Protein AF-A0A518CUY0-F1 (afdb_monomer)

Sequence (73 aa):
MPMTRDQLIALAGWYKDSGNLSADPRKKIEVVDVLENVATAKLVADWGVDFMQLTKTNGEWQIVHIVWNSHPE

Radius of gyration: 13.17 Å; Cα contacts (8 Å, |Δi|>4): 120; chains: 1; bounding box: 33×21×33 Å

Nearest PDB structures (foldseek):
  6y2r-assembly1_B  TM=5.188E-01  e=1.056E+00  Escherichia coli K-12
  2it9-assembly1_A  TM=3.471E-01  e=2.636E-01  Prochlorococcus marinus str. NATL2A
  2ffs-assembly1_A  TM=4.837E-01  e=7.157E-01  Pseudomonas aeruginosa PAO1
  2ffs-assembly1_B  TM=5.052E-01  e=3.203E+00  Pseudomonas aeruginosa PAO1
  3em0-assembly1_A  TM=5.912E-01  e=8.698E+00  Danio rerio

Foldseek 3Di:
DWADPVNVVVVVVCCVVVVVADPDWQFDKDWPDDDPFKTWIWTQTQQFIKIFIWGQDPNDIDTPTIDTDGDDD

Structure (mmCIF, N/CA/C/O backbone):
data_AF-A0A518CUY0-F1
#
_entry.id   AF-A0A518CUY0-F1
#
loop_
_atom_site.group_PDB
_atom_site.id
_atom_site.type_symbol
_atom_site.label_atom_id
_atom_site.label_alt_id
_atom_site.label_comp_id
_atom_site.label_asym_id
_atom_site.label_entity_id
_atom_site.label_seq_id
_atom_site.pdbx_PDB_ins_code
_atom_site.Cartn_x
_atom_site.Cartn_y
_atom_site.Cartn_z
_atom_site.occupancy
_atom_site.B_iso_or_equiv
_atom_site.auth_seq_id
_atom_site.auth_comp_id
_atom_site.auth_asym_id
_atom_site.auth_atom_id
_atom_site.pdbx_PDB_model_num
ATOM 1 N N . MET A 1 1 ? 15.003 0.505 5.955 1.00 47.31 1 MET A N 1
ATOM 2 C CA . MET A 1 1 ? 14.322 1.650 6.601 1.00 47.31 1 MET A CA 1
ATOM 3 C C . MET A 1 1 ? 12.859 1.587 6.185 1.00 47.31 1 MET A C 1
ATOM 5 O O . MET A 1 1 ? 12.643 1.361 4.999 1.00 47.31 1 MET A O 1
ATOM 9 N N . PRO A 1 2 ? 11.883 1.692 7.102 1.00 61.09 2 PRO A N 1
ATOM 10 C CA . PRO A 1 2 ? 10.468 1.729 6.727 1.00 61.09 2 PRO A CA 1
ATOM 11 C C . PRO A 1 2 ? 10.194 2.953 5.844 1.00 61.09 2 PRO A C 1
ATOM 13 O O . PRO A 1 2 ? 10.772 4.017 6.074 1.00 61.09 2 PRO A O 1
ATOM 16 N N . MET A 1 3 ? 9.355 2.789 4.823 1.00 78.12 3 MET A N 1
ATOM 17 C CA . MET A 1 3 ? 9.020 3.852 3.875 1.00 78.12 3 MET A CA 1
ATOM 18 C C . MET A 1 3 ? 7.728 4.555 4.310 1.00 78.12 3 MET A C 1
ATOM 20 O O . MET A 1 3 ? 6.779 3.905 4.750 1.00 78.12 3 MET A O 1
ATOM 24 N N . THR A 1 4 ? 7.669 5.883 4.196 1.00 86.12 4 THR A N 1
ATOM 25 C CA . THR A 1 4 ? 6.436 6.648 4.439 1.00 86.12 4 THR A CA 1
ATOM 26 C C . THR A 1 4 ? 5.548 6.685 3.192 1.00 86.12 4 THR A C 1
ATOM 28 O O . THR A 1 4 ? 6.019 6.519 2.066 1.00 86.12 4 THR A O 1
ATOM 31 N N . ARG A 1 5 ? 4.247 6.958 3.369 1.00 85.50 5 ARG A N 1
ATOM 32 C CA . ARG A 1 5 ? 3.308 7.162 2.250 1.00 85.50 5 ARG A CA 1
ATOM 33 C C . ARG A 1 5 ? 3.810 8.212 1.257 1.00 85.50 5 ARG A C 1
ATOM 35 O O . ARG A 1 5 ? 3.726 8.005 0.052 1.00 85.50 5 ARG A O 1
ATOM 42 N N . ASP A 1 6 ? 4.332 9.325 1.755 1.00 88.06 6 ASP A N 1
ATOM 43 C CA . ASP A 1 6 ? 4.772 10.421 0.892 1.00 88.06 6 ASP A CA 1
ATOM 44 C C . ASP A 1 6 ? 6.053 10.058 0.129 1.00 88.06 6 ASP A C 1
ATOM 46 O O . ASP A 1 6 ? 6.200 10.424 -1.035 1.00 88.06 6 ASP A O 1
ATOM 50 N N . GLN A 1 7 ? 6.935 9.255 0.735 1.00 86.25 7 GLN A N 1
ATOM 51 C CA . GLN A 1 7 ? 8.089 8.678 0.043 1.00 86.25 7 GLN A CA 1
ATOM 52 C C . GLN A 1 7 ? 7.663 7.715 -1.072 1.00 86.25 7 GLN A C 1
ATOM 54 O O . GLN A 1 7 ? 8.228 7.784 -2.161 1.00 86.25 7 GLN A O 1
ATOM 59 N N . LEU A 1 8 ? 6.639 6.879 -0.848 1.00 85.69 8 LEU A N 1
ATOM 60 C CA . LEU A 1 8 ? 6.081 6.019 -1.900 1.00 85.69 8 LEU A CA 1
ATOM 61 C C . LEU A 1 8 ? 5.542 6.850 -3.074 1.00 85.69 8 LEU A C 1
ATOM 63 O O . LEU A 1 8 ? 5.814 6.539 -4.232 1.00 85.69 8 LEU A O 1
ATOM 67 N N . ILE A 1 9 ? 4.792 7.918 -2.784 1.00 87.44 9 ILE A N 1
ATOM 68 C CA . ILE A 1 9 ? 4.238 8.808 -3.816 1.00 87.44 9 ILE A CA 1
ATOM 69 C C . ILE A 1 9 ? 5.364 9.485 -4.607 1.00 87.44 9 ILE A C 1
ATOM 71 O O . ILE A 1 9 ? 5.299 9.536 -5.835 1.00 87.44 9 ILE A O 1
ATOM 75 N N . ALA A 1 10 ? 6.408 9.966 -3.927 1.00 88.19 10 ALA A N 1
ATOM 76 C CA . ALA A 1 10 ? 7.567 10.570 -4.576 1.00 88.19 10 ALA A CA 1
ATOM 77 C C . ALA A 1 10 ? 8.319 9.567 -5.468 1.00 88.19 10 ALA A C 1
ATOM 79 O O . ALA A 1 10 ? 8.673 9.907 -6.597 1.00 88.19 10 ALA A O 1
ATOM 80 N N . LEU A 1 11 ? 8.509 8.327 -5.002 1.00 85.62 11 LEU A N 1
ATOM 81 C CA . LEU A 1 11 ? 9.134 7.255 -5.781 1.00 85.62 11 LEU A CA 1
ATOM 82 C C . LEU A 1 11 ? 8.327 6.947 -7.047 1.00 85.62 11 LEU A C 1
ATOM 84 O O . LEU A 1 11 ? 8.883 6.919 -8.144 1.00 85.62 11 LEU A O 1
ATOM 88 N N . ALA A 1 12 ? 7.010 6.780 -6.911 1.00 85.06 12 ALA A N 1
ATOM 89 C CA . ALA A 1 12 ? 6.123 6.534 -8.043 1.00 85.06 12 ALA A CA 1
ATOM 90 C C . ALA A 1 12 ? 6.145 7.694 -9.057 1.00 85.06 12 ALA A C 1
ATOM 92 O O . ALA A 1 12 ? 6.171 7.457 -10.266 1.00 85.06 12 ALA A O 1
ATOM 93 N N . GLY A 1 13 ? 6.179 8.942 -8.574 1.00 85.88 13 GLY A N 1
ATOM 94 C CA . GLY A 1 13 ? 6.332 10.134 -9.410 1.00 85.88 13 GLY A CA 1
ATOM 95 C C . GLY A 1 13 ? 7.652 10.137 -10.180 1.00 85.88 13 GLY A C 1
ATOM 96 O O . GLY A 1 13 ? 7.654 10.297 -11.397 1.00 85.88 13 GLY A O 1
ATOM 97 N N . TRP A 1 14 ? 8.764 9.850 -9.499 1.00 85.25 14 TRP A N 1
ATOM 98 C CA . TRP A 1 14 ? 10.073 9.757 -10.140 1.00 85.25 14 TRP A CA 1
ATOM 99 C C . TRP A 1 14 ? 10.119 8.675 -11.226 1.00 85.25 14 TRP A C 1
ATOM 101 O O . TRP A 1 14 ? 10.639 8.936 -12.306 1.00 85.25 14 TRP A O 1
ATOM 111 N N . TYR A 1 15 ? 9.547 7.486 -11.003 1.00 82.69 15 TYR A N 1
ATOM 112 C CA . TYR A 1 15 ? 9.491 6.438 -12.035 1.00 82.69 15 TYR A CA 1
ATOM 113 C C . TYR A 1 15 ? 8.687 6.875 -13.262 1.00 82.69 15 TYR A C 1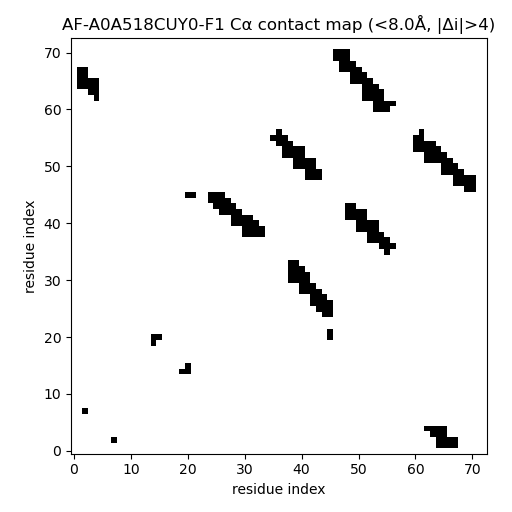
ATOM 115 O O . TYR A 1 15 ? 9.109 6.637 -14.393 1.00 82.69 15 TYR A O 1
ATOM 123 N N . LYS A 1 16 ? 7.556 7.556 -13.042 1.00 81.00 16 LYS A N 1
ATOM 124 C CA . LYS A 1 16 ? 6.722 8.100 -14.116 1.00 81.00 16 LYS A CA 1
ATOM 125 C C . LYS A 1 16 ? 7.465 9.151 -14.947 1.00 81.00 16 LYS A C 1
ATOM 127 O O . LYS A 1 16 ? 7.380 9.109 -16.170 1.00 81.00 16 LYS A O 1
ATOM 132 N N . ASP A 1 17 ? 8.188 10.058 -14.294 1.00 85.31 17 ASP A N 1
ATOM 133 C CA . ASP A 1 17 ? 8.846 11.190 -14.958 1.00 85.31 17 ASP A CA 1
ATOM 134 C C . ASP A 1 17 ? 10.210 10.817 -15.563 1.00 85.31 17 ASP A C 1
ATOM 136 O O . ASP A 1 17 ? 10.611 11.372 -16.584 1.00 85.31 17 ASP A O 1
ATOM 140 N N . SER A 1 18 ? 10.922 9.857 -14.966 1.00 78.25 18 SER A N 1
ATOM 141 C CA . SER A 1 18 ? 12.237 9.397 -15.440 1.00 78.25 18 SER A CA 1
ATOM 142 C C . SER A 1 18 ? 12.172 8.513 -16.686 1.00 78.25 18 SER A C 1
ATOM 144 O O . SER A 1 18 ? 13.209 8.241 -17.285 1.00 78.25 18 SER A O 1
ATOM 146 N N . GLY A 1 19 ? 10.984 8.041 -17.075 1.00 69.25 19 GLY A N 1
ATOM 147 C CA . GLY A 1 19 ? 10.839 7.087 -18.175 1.00 69.25 19 GLY A CA 1
ATOM 148 C C . GLY A 1 19 ? 11.411 5.699 -17.863 1.00 69.25 19 GLY A C 1
ATOM 149 O O . GLY A 1 19 ? 11.530 4.882 -18.768 1.00 69.25 19 GLY A O 1
ATOM 150 N N . ASN A 1 20 ? 11.725 5.409 -16.592 1.00 69.06 20 ASN A N 1
ATOM 151 C CA . ASN A 1 20 ? 12.188 4.096 -16.119 1.00 69.06 20 ASN A CA 1
ATOM 152 C C . ASN A 1 20 ? 11.048 3.079 -15.942 1.00 69.06 20 ASN A C 1
ATOM 154 O O . ASN A 1 20 ? 11.227 2.035 -15.315 1.00 69.06 20 ASN A O 1
ATOM 158 N N . LEU A 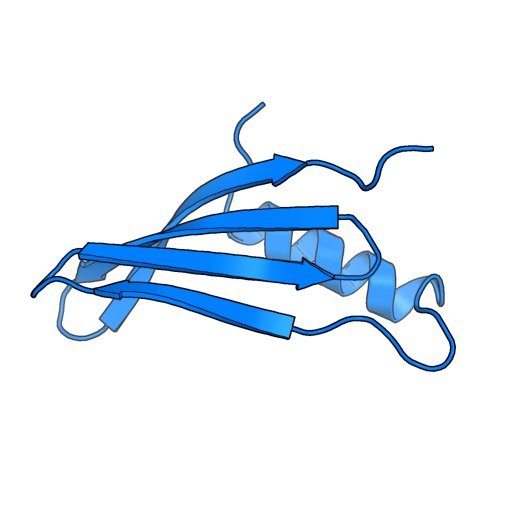1 21 ? 9.862 3.389 -16.460 1.00 74.94 21 LEU A N 1
ATOM 159 C CA . LEU A 1 21 ? 8.783 2.425 -16.592 1.00 74.94 21 LEU A CA 1
ATOM 160 C C . LEU A 1 21 ? 9.042 1.574 -17.832 1.00 74.94 21 LEU A C 1
ATOM 162 O O . LEU A 1 21 ? 9.375 2.088 -18.901 1.00 74.94 21 LEU A O 1
ATOM 166 N N . SER A 1 22 ? 8.870 0.265 -17.692 1.00 71.44 22 SER A N 1
ATOM 167 C CA . SER A 1 22 ? 8.868 -0.625 -18.849 1.00 71.44 22 SER A CA 1
ATOM 168 C C . SER A 1 22 ? 7.715 -0.273 -19.802 1.00 71.44 22 SER A C 1
ATOM 170 O O . SER A 1 22 ? 6.767 0.421 -19.430 1.00 71.44 22 SER A O 1
ATOM 172 N N . ALA A 1 23 ? 7.783 -0.746 -21.051 1.00 75.56 23 ALA A N 1
ATOM 173 C CA . ALA A 1 23 ? 6.722 -0.504 -22.037 1.00 75.56 23 ALA A CA 1
ATOM 174 C C . ALA A 1 23 ? 5.342 -1.018 -21.570 1.00 75.56 23 ALA A C 1
ATOM 176 O O . ALA A 1 23 ? 4.317 -0.478 -21.987 1.00 75.56 23 ALA A O 1
ATOM 177 N N . ASP A 1 24 ? 5.328 -2.022 -20.687 1.00 78.88 24 ASP A N 1
ATOM 178 C CA . ASP A 1 24 ? 4.149 -2.491 -19.959 1.00 78.88 24 ASP A CA 1
ATOM 179 C C . ASP A 1 24 ? 4.448 -2.522 -18.448 1.00 78.88 24 ASP A C 1
ATOM 181 O O . ASP A 1 24 ? 4.898 -3.545 -17.920 1.00 78.88 24 ASP A O 1
ATOM 185 N N . PRO A 1 25 ? 4.264 -1.391 -17.745 1.00 78.38 25 PRO A N 1
ATOM 186 C CA . PRO A 1 25 ? 4.683 -1.267 -16.362 1.00 78.38 25 PRO A CA 1
ATOM 187 C C . PRO A 1 25 ? 3.863 -2.166 -15.448 1.00 78.38 25 PRO A C 1
ATOM 189 O O . PRO A 1 25 ? 2.624 -2.151 -15.460 1.00 78.38 25 PRO A O 1
ATOM 192 N N . ARG A 1 26 ? 4.554 -2.896 -14.569 1.00 82.56 26 ARG A N 1
ATOM 193 C CA . ARG A 1 26 ? 3.898 -3.689 -13.531 1.00 82.56 26 ARG A CA 1
ATOM 194 C C . ARG A 1 26 ? 3.117 -2.750 -12.615 1.00 82.56 26 ARG A C 1
ATOM 196 O O . ARG A 1 26 ? 3.648 -1.778 -12.086 1.00 82.56 26 ARG A O 1
ATOM 203 N N . LYS A 1 27 ? 1.829 -3.040 -12.446 1.00 86.12 27 LYS A N 1
ATOM 204 C CA . LYS A 1 27 ? 0.911 -2.290 -11.574 1.00 86.12 27 LYS A CA 1
ATOM 205 C C . LYS A 1 27 ? -0.141 -3.209 -10.964 1.00 86.12 27 LYS A C 1
ATOM 207 O O . LYS A 1 27 ? -1.345 -3.009 -11.121 1.00 86.12 27 LYS A O 1
ATOM 212 N N . LYS A 1 28 ? 0.308 -4.279 -10.312 1.00 93.69 28 LYS A N 1
ATOM 213 C CA . LYS A 1 28 ? -0.603 -5.257 -9.712 1.00 93.69 28 LYS A CA 1
ATOM 214 C C . LYS A 1 28 ? -0.817 -4.935 -8.242 1.00 93.69 28 LYS A C 1
ATOM 216 O O . LYS A 1 28 ? 0.137 -4.925 -7.472 1.00 93.69 28 LYS A O 1
ATOM 221 N N . ILE A 1 29 ? -2.070 -4.724 -7.860 1.00 94.75 29 ILE A N 1
ATOM 222 C CA . ILE A 1 29 ? -2.476 -4.563 -6.464 1.00 94.75 29 ILE A CA 1
ATOM 223 C C . ILE A 1 29 ? -3.195 -5.834 -6.023 1.00 94.75 29 ILE A C 1
ATOM 225 O O . ILE A 1 29 ? -4.034 -6.369 -6.746 1.00 94.75 29 ILE A O 1
ATOM 229 N N . GLU A 1 30 ? -2.862 -6.308 -4.831 1.00 96.94 30 GLU A N 1
ATOM 230 C CA . GLU A 1 30 ? -3.511 -7.431 -4.170 1.00 96.94 30 GLU A CA 1
ATOM 231 C C . GLU A 1 30 ? -3.879 -7.015 -2.749 1.00 96.94 30 GLU A C 1
ATOM 233 O O . GLU A 1 30 ? -3.027 -6.560 -1.986 1.00 96.94 30 GLU A O 1
ATOM 238 N N . VAL A 1 31 ? -5.151 -7.158 -2.392 1.00 96.56 31 VAL A N 1
ATOM 239 C CA . VAL A 1 31 ? -5.595 -7.008 -1.006 1.00 96.56 31 VAL A CA 1
ATOM 240 C C . VAL A 1 31 ? -5.404 -8.362 -0.335 1.00 96.56 31 VAL A C 1
ATOM 242 O O . VAL A 1 31 ? -5.999 -9.345 -0.768 1.00 96.56 31 VAL A O 1
ATOM 245 N N . VAL A 1 32 ? -4.528 -8.415 0.666 1.00 97.00 32 VAL A N 1
ATOM 246 C CA . VAL A 1 32 ? -4.111 -9.661 1.324 1.00 97.00 32 VAL A CA 1
ATOM 247 C C . VAL A 1 32 ? -5.103 -10.049 2.414 1.00 97.00 32 VAL A C 1
ATOM 249 O O . VAL A 1 32 ? -5.500 -11.206 2.492 1.00 97.00 32 VAL A O 1
ATOM 252 N N . ASP A 1 33 ? -5.502 -9.085 3.244 1.00 97.19 33 ASP A N 1
ATOM 253 C CA . ASP A 1 33 ? -6.489 -9.292 4.303 1.00 97.19 33 ASP A CA 1
ATOM 254 C C . ASP A 1 33 ? -7.196 -7.976 4.649 1.00 97.19 33 ASP A C 1
ATOM 256 O O . ASP A 1 33 ? -6.615 -6.891 4.508 1.00 97.19 33 ASP A O 1
ATOM 260 N N . VAL A 1 34 ? -8.448 -8.077 5.095 1.00 97.44 34 VAL A N 1
ATOM 261 C CA . VAL A 1 34 ? -9.288 -6.947 5.503 1.00 97.44 34 VAL A CA 1
ATOM 262 C C . VAL A 1 34 ? -10.094 -7.328 6.740 1.00 97.44 34 VAL A C 1
ATOM 264 O O . VAL A 1 34 ? -10.964 -8.194 6.700 1.00 97.44 34 VAL A O 1
ATOM 267 N N . LEU A 1 35 ? -9.850 -6.598 7.822 1.00 96.38 35 LEU A N 1
ATOM 268 C CA . LEU A 1 35 ? -10.682 -6.554 9.019 1.00 96.38 35 LEU A CA 1
ATOM 269 C C . LEU A 1 35 ? -11.496 -5.251 9.031 1.00 96.38 35 LEU A C 1
ATOM 271 O O . LEU A 1 35 ? -11.396 -4.425 8.126 1.00 96.38 35 LEU A O 1
ATOM 275 N N . GLU A 1 36 ? -12.291 -5.036 10.081 1.00 95.56 36 GLU A N 1
ATOM 276 C CA . GLU A 1 36 ? -13.172 -3.863 10.191 1.00 95.56 36 GLU A CA 1
ATOM 277 C C . GLU A 1 36 ? -12.421 -2.527 10.035 1.00 95.56 36 GLU A C 1
ATOM 279 O O . GLU A 1 36 ? -12.847 -1.664 9.266 1.00 95.56 36 GLU A O 1
ATOM 284 N N . ASN A 1 37 ? -11.281 -2.383 10.722 1.00 96.94 37 ASN A N 1
ATOM 285 C CA . ASN A 1 37 ? -10.508 -1.135 10.773 1.00 96.94 37 ASN A CA 1
ATOM 286 C C . ASN A 1 37 ? -9.024 -1.300 10.410 1.00 96.94 37 ASN A C 1
ATOM 288 O O . ASN A 1 37 ? -8.263 -0.342 10.532 1.00 96.94 37 ASN A O 1
ATOM 292 N N . VAL A 1 38 ? -8.598 -2.488 9.969 1.00 97.81 38 VAL A N 1
ATOM 293 C CA . VAL A 1 38 ? -7.212 -2.778 9.564 1.00 97.81 38 VAL A CA 1
ATOM 294 C C . VAL A 1 38 ? -7.222 -3.580 8.268 1.00 97.81 38 VAL A C 1
ATOM 296 O O . VAL A 1 38 ? -8.055 -4.464 8.106 1.00 97.81 38 VAL A O 1
ATOM 299 N N . ALA A 1 39 ? -6.300 -3.295 7.355 1.00 98.06 39 ALA A N 1
ATOM 300 C CA . ALA A 1 39 ? -6.116 -4.072 6.135 1.00 98.06 39 ALA A CA 1
ATOM 301 C C . ALA A 1 39 ? -4.633 -4.196 5.780 1.00 98.06 39 ALA A C 1
ATOM 303 O O . ALA A 1 39 ? -3.810 -3.368 6.178 1.00 98.06 39 ALA A O 1
ATOM 304 N N . THR A 1 40 ? -4.300 -5.217 4.997 1.00 97.81 40 THR A N 1
ATOM 305 C CA . THR A 1 40 ? -2.977 -5.372 4.388 1.00 97.81 40 THR A CA 1
ATOM 306 C C . THR A 1 40 ? -3.127 -5.459 2.877 1.00 97.81 40 THR A C 1
ATOM 308 O O . THR A 1 40 ? -3.957 -6.212 2.369 1.00 97.81 40 THR A O 1
ATOM 311 N N . ALA A 1 41 ? -2.309 -4.707 2.147 1.00 97.31 41 ALA A N 1
ATOM 312 C CA . ALA A 1 41 ? -2.262 -4.728 0.692 1.00 97.31 41 ALA A CA 1
ATOM 31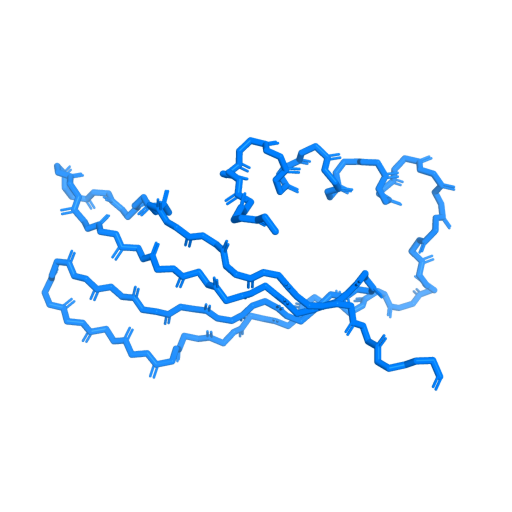3 C C . ALA A 1 41 ? -0.823 -4.891 0.195 1.00 97.31 41 ALA A C 1
ATOM 315 O O . ALA A 1 41 ? 0.132 -4.488 0.855 1.00 97.31 41 ALA A O 1
ATOM 316 N N . LYS A 1 42 ? -0.677 -5.464 -0.994 1.00 96.12 42 LYS A N 1
ATOM 317 C CA . LYS A 1 42 ? 0.586 -5.650 -1.701 1.00 96.12 42 LYS A CA 1
ATOM 318 C C . LYS A 1 42 ? 0.497 -4.962 -3.058 1.00 96.12 42 LYS A C 1
ATOM 320 O O . LYS A 1 42 ? -0.421 -5.243 -3.827 1.00 96.12 42 LYS A O 1
ATOM 325 N N . LEU A 1 43 ? 1.453 -4.095 -3.362 1.00 94.69 43 LEU A N 1
ATOM 326 C CA . LEU A 1 43 ? 1.662 -3.527 -4.691 1.00 94.69 43 LEU A CA 1
ATOM 327 C C . LEU A 1 43 ? 2.903 -4.174 -5.304 1.00 94.69 43 LEU A C 1
ATOM 329 O O . LEU A 1 43 ? 3.968 -4.163 -4.701 1.00 94.69 43 LEU A O 1
ATOM 333 N N . VAL A 1 44 ? 2.764 -4.730 -6.504 1.00 93.69 44 VAL A N 1
ATOM 334 C CA . VAL A 1 44 ? 3.880 -5.187 -7.337 1.00 93.69 44 VAL A CA 1
ATOM 335 C C . VAL A 1 44 ? 4.034 -4.200 -8.486 1.00 93.69 44 VAL A C 1
ATOM 337 O O . VAL A 1 44 ? 3.130 -4.067 -9.320 1.00 93.69 44 VAL A O 1
ATOM 340 N N . ALA A 1 45 ? 5.178 -3.526 -8.510 1.00 91.19 45 ALA A N 1
ATOM 341 C CA . ALA A 1 45 ? 5.514 -2.473 -9.453 1.00 91.19 45 ALA A CA 1
ATOM 342 C C . ALA A 1 45 ? 6.893 -2.695 -10.085 1.00 91.19 45 ALA A C 1
ATOM 344 O O . ALA A 1 45 ? 7.617 -3.615 -9.712 1.00 91.19 45 ALA A O 1
ATOM 345 N N . ASP A 1 46 ? 7.286 -1.864 -11.049 1.00 87.56 46 ASP A N 1
ATOM 346 C CA . ASP A 1 46 ? 8.575 -2.044 -11.729 1.00 87.56 46 ASP A CA 1
ATOM 347 C C . ASP A 1 46 ? 9.774 -1.914 -10.780 1.00 87.56 46 ASP A C 1
ATOM 349 O O . ASP A 1 46 ? 10.741 -2.664 -10.914 1.00 87.56 46 ASP A O 1
ATOM 353 N N . TRP A 1 47 ? 9.662 -1.068 -9.756 1.00 86.31 47 TRP A N 1
ATOM 354 C CA . TRP A 1 47 ? 10.697 -0.844 -8.745 1.00 86.31 47 TRP A CA 1
ATOM 355 C C . TRP A 1 47 ? 10.817 -1.935 -7.682 1.00 86.31 47 TRP A C 1
ATOM 357 O O . TRP A 1 47 ? 11.816 -1.985 -6.964 1.00 86.31 47 TRP A O 1
ATOM 367 N N . GLY A 1 48 ? 9.809 -2.790 -7.516 1.00 90.88 48 GLY A N 1
ATOM 368 C CA . GLY A 1 48 ? 9.766 -3.696 -6.373 1.00 90.88 48 GLY A CA 1
ATOM 369 C C . GLY A 1 48 ? 8.364 -4.089 -5.940 1.00 90.88 48 GLY A C 1
ATOM 370 O O . GLY A 1 48 ? 7.392 -3.984 -6.689 1.00 90.88 48 GLY A O 1
ATOM 371 N N . VAL A 1 49 ? 8.293 -4.562 -4.702 1.00 93.38 49 VAL A N 1
ATOM 372 C CA . VAL A 1 49 ? 7.063 -4.937 -4.019 1.00 93.38 49 VAL A CA 1
ATOM 373 C C . VAL A 1 49 ? 6.921 -4.095 -2.758 1.00 93.38 49 VAL A C 1
ATOM 375 O O . VAL A 1 49 ? 7.814 -4.085 -1.910 1.00 93.38 49 VAL A O 1
ATOM 378 N N . ASP A 1 50 ? 5.781 -3.426 -2.626 1.00 93.69 50 ASP A N 1
ATOM 379 C CA . ASP A 1 50 ? 5.401 -2.657 -1.446 1.00 93.69 50 ASP A CA 1
ATOM 380 C C . ASP A 1 50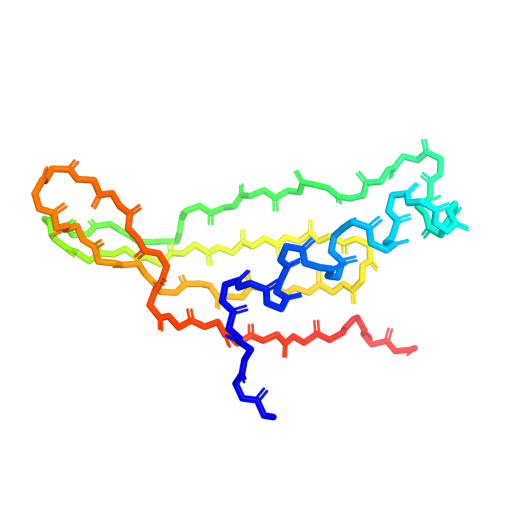 ? 4.315 -3.410 -0.673 1.00 93.69 50 ASP A C 1
ATOM 382 O O . ASP A 1 50 ? 3.215 -3.637 -1.182 1.00 93.69 50 ASP A O 1
ATOM 386 N N . PHE A 1 51 ? 4.602 -3.782 0.572 1.00 95.62 51 PHE A N 1
ATOM 387 C CA . PHE A 1 51 ? 3.614 -4.281 1.525 1.00 95.62 51 PHE A CA 1
ATOM 388 C C . PHE A 1 51 ? 3.134 -3.136 2.404 1.00 95.62 51 PHE A C 1
ATOM 390 O O . PHE A 1 51 ? 3.910 -2.535 3.142 1.00 95.62 51 PHE A O 1
ATOM 397 N N . MET A 1 52 ? 1.842 -2.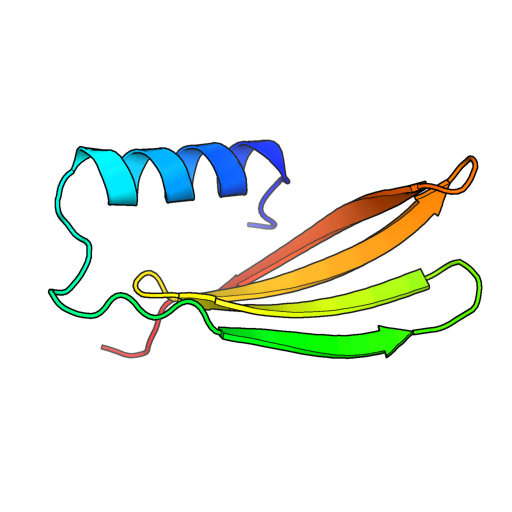852 2.333 1.00 95.75 52 MET A N 1
ATOM 398 C CA . MET A 1 52 ? 1.199 -1.733 3.001 1.00 95.75 52 MET A CA 1
ATOM 399 C C . MET A 1 52 ? 0.260 -2.247 4.080 1.00 95.75 52 MET A C 1
ATOM 401 O O . MET A 1 52 ? -0.599 -3.089 3.816 1.00 95.75 52 MET A O 1
ATOM 405 N N . GLN A 1 53 ? 0.390 -1.695 5.279 1.00 96.38 53 GLN A N 1
ATOM 406 C CA . GLN A 1 53 ? -0.593 -1.840 6.345 1.00 96.38 53 GLN A CA 1
ATOM 407 C C . GLN A 1 53 ? -1.448 -0.578 6.380 1.00 96.38 53 GLN A C 1
ATOM 409 O O . GLN A 1 53 ? -0.926 0.542 6.327 1.00 96.38 53 GLN A O 1
ATOM 414 N N . LEU A 1 54 ? -2.762 -0.761 6.446 1.00 97.12 54 LEU A N 1
ATOM 415 C CA . LEU A 1 54 ? -3.743 0.310 6.410 1.00 97.12 54 LEU A CA 1
ATOM 416 C C . LEU A 1 54 ? -4.617 0.276 7.659 1.00 97.12 54 LEU A C 1
ATOM 418 O O . LEU A 1 54 ? -4.968 -0.799 8.144 1.00 97.12 54 LEU A O 1
ATOM 422 N N . THR A 1 55 ? -5.025 1.451 8.125 1.00 97.56 55 THR A N 1
ATOM 423 C CA . THR A 1 55 ? -6.054 1.611 9.158 1.00 97.56 55 THR A CA 1
ATOM 424 C C . THR A 1 55 ? -7.209 2.438 8.621 1.00 97.56 55 THR A C 1
ATOM 426 O O . THR A 1 55 ? -6.986 3.390 7.869 1.00 97.56 55 THR A O 1
ATOM 429 N N . LYS A 1 56 ? -8.439 2.104 9.010 1.00 97.62 56 LYS A N 1
ATOM 430 C CA . LYS A 1 56 ? -9.622 2.890 8.663 1.00 97.62 56 LYS A CA 1
ATOM 431 C C . LYS A 1 56 ? -9.903 3.913 9.759 1.00 97.62 56 LYS A C 1
ATOM 433 O O . LYS A 1 56 ? -10.236 3.539 10.879 1.00 97.62 56 LYS A O 1
ATOM 438 N N . THR A 1 57 ? -9.813 5.194 9.427 1.00 94.62 57 THR A N 1
ATOM 439 C CA . THR A 1 57 ? -10.065 6.306 10.353 1.00 94.62 57 THR A CA 1
ATOM 440 C C . THR A 1 57 ? -11.090 7.237 9.726 1.00 94.62 57 THR A C 1
ATOM 442 O O . THR A 1 57 ? -10.957 7.608 8.564 1.00 94.62 57 THR A O 1
ATOM 445 N N . ASN A 1 58 ? -12.139 7.602 10.470 1.00 94.81 58 ASN A N 1
ATOM 446 C CA . ASN A 1 58 ? -13.236 8.451 9.975 1.00 94.81 58 ASN A CA 1
ATOM 447 C C . ASN A 1 58 ? -13.870 7.948 8.661 1.00 94.81 58 ASN A C 1
ATOM 449 O O . ASN A 1 58 ? -14.299 8.734 7.824 1.00 94.81 58 ASN A O 1
ATOM 453 N N . GLY A 1 59 ? -13.924 6.626 8.473 1.00 94.94 59 GLY A N 1
ATOM 454 C CA . GLY A 1 59 ? -14.482 6.005 7.270 1.00 94.94 59 GLY A CA 1
ATOM 455 C C . GLY A 1 59 ? -13.502 5.853 6.101 1.00 94.94 59 GLY A C 1
ATOM 456 O O . GLY A 1 59 ? -13.836 5.154 5.145 1.00 94.94 59 GLY A O 1
ATOM 457 N N . GLU A 1 60 ? -12.290 6.403 6.194 1.00 96.50 60 GLU A N 1
ATOM 458 C CA . GLU A 1 60 ? -11.288 6.382 5.126 1.00 96.50 60 GLU A CA 1
ATOM 459 C C . GLU A 1 60 ? -10.100 5.481 5.467 1.00 96.50 60 GLU A C 1
ATOM 461 O O . GLU A 1 60 ? -9.598 5.477 6.590 1.00 96.50 60 GLU A O 1
ATOM 466 N N . TRP A 1 61 ? -9.626 4.718 4.481 1.00 96.25 61 TRP A N 1
ATOM 467 C CA . TRP A 1 61 ? -8.422 3.903 4.622 1.00 96.25 61 TRP A CA 1
ATOM 468 C C . TRP A 1 61 ? -7.169 4.755 4.444 1.00 96.25 61 TRP A C 1
ATOM 470 O O . TRP A 1 61 ? -7.000 5.425 3.426 1.00 96.25 61 TRP A O 1
ATOM 480 N N . GLN A 1 62 ? -6.258 4.676 5.409 1.00 94.44 62 GLN A N 1
ATOM 481 C CA . GLN A 1 62 ? -4.972 5.360 5.373 1.00 94.44 62 GLN A CA 1
ATOM 482 C C . GLN A 1 62 ? -3.834 4.358 5.532 1.00 94.44 62 GLN A C 1
ATOM 484 O O . GLN A 1 62 ? -3.896 3.470 6.378 1.00 94.44 62 GLN A O 1
ATOM 489 N N . ILE A 1 63 ? -2.789 4.504 4.717 1.00 94.69 63 ILE A N 1
ATOM 490 C CA . ILE A 1 63 ? -1.564 3.707 4.831 1.00 94.69 63 ILE A CA 1
ATOM 491 C C . ILE A 1 63 ? -0.788 4.209 6.048 1.00 94.69 63 ILE A C 1
ATOM 493 O O . ILE A 1 63 ? -0.389 5.373 6.078 1.00 94.69 63 ILE A O 1
ATOM 497 N N . VAL A 1 64 ? -0.549 3.332 7.021 1.00 94.25 64 VA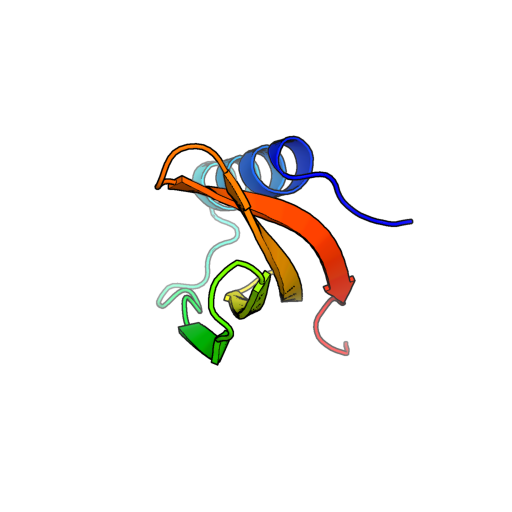L A N 1
ATOM 498 C CA . VAL A 1 64 ? 0.186 3.670 8.252 1.00 94.25 64 VAL A CA 1
ATOM 499 C C . VAL A 1 64 ? 1.624 3.171 8.239 1.00 94.25 64 VAL A C 1
ATOM 501 O O . VAL A 1 64 ? 2.480 3.744 8.906 1.00 94.25 64 VAL A O 1
ATOM 504 N N . HIS A 1 65 ? 1.909 2.117 7.475 1.00 93.81 65 HIS A N 1
ATOM 505 C CA . HIS A 1 65 ? 3.242 1.538 7.393 1.00 93.81 65 HIS A CA 1
ATOM 506 C C . HIS A 1 65 ? 3.457 0.851 6.045 1.00 93.81 65 HIS A C 1
ATOM 508 O O . HIS A 1 65 ? 2.535 0.233 5.506 1.00 93.81 65 HIS A O 1
ATOM 514 N N . ILE A 1 66 ? 4.676 0.967 5.512 1.00 94.12 66 ILE A N 1
ATOM 515 C CA . ILE A 1 66 ? 5.082 0.351 4.250 1.00 94.12 66 ILE A CA 1
ATOM 516 C C . ILE A 1 66 ? 6.421 -0.362 4.436 1.00 94.12 66 ILE A C 1
ATOM 518 O O . ILE A 1 66 ? 7.412 0.242 4.860 1.00 94.12 66 ILE A O 1
ATOM 522 N N . VAL A 1 67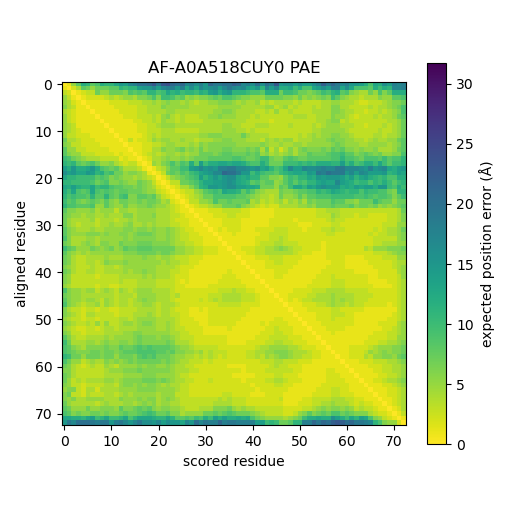 ? 6.455 -1.636 4.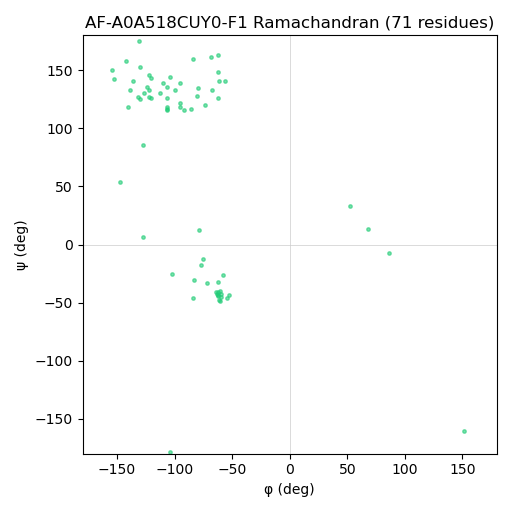053 1.00 93.56 67 VAL A N 1
ATOM 523 C CA . VAL A 1 67 ? 7.677 -2.424 3.891 1.00 93.56 67 VAL A CA 1
ATOM 524 C C . VAL A 1 67 ? 7.922 -2.614 2.402 1.00 93.56 67 VAL A C 1
ATOM 526 O O . VAL A 1 67 ? 7.123 -3.247 1.716 1.00 93.56 67 VAL A O 1
ATOM 529 N N . TRP A 1 68 ? 9.028 -2.065 1.915 1.00 91.75 68 TRP A N 1
ATOM 530 C CA . TRP A 1 68 ? 9.435 -2.168 0.517 1.00 91.75 68 TRP A CA 1
ATOM 531 C C . TRP A 1 68 ? 10.571 -3.177 0.347 1.00 91.75 68 TRP A C 1
ATOM 533 O O . TRP A 1 68 ? 11.465 -3.264 1.193 1.00 91.75 68 TRP A O 1
ATOM 543 N N . ASN A 1 69 ? 10.546 -3.899 -0.771 1.00 90.38 69 ASN A N 1
ATOM 544 C CA . ASN A 1 69 ? 11.657 -4.711 -1.247 1.00 90.38 69 ASN A CA 1
ATOM 545 C C . ASN A 1 69 ? 11.810 -4.567 -2.768 1.00 90.38 69 ASN A C 1
ATOM 547 O O . ASN A 1 69 ? 10.824 -4.686 -3.499 1.00 90.38 69 ASN A O 1
ATOM 551 N N . SER A 1 70 ? 13.031 -4.355 -3.261 1.00 90.12 70 SER A N 1
ATOM 552 C CA . SER A 1 70 ? 13.305 -4.387 -4.701 1.00 90.12 70 SER A CA 1
ATOM 553 C C . SER A 1 70 ? 13.166 -5.809 -5.250 1.00 90.12 70 SER A C 1
ATOM 555 O O . SER A 1 70 ? 13.189 -6.795 -4.508 1.00 90.12 70 SER A O 1
ATOM 557 N N . HIS A 1 71 ? 13.015 -5.938 -6.567 1.00 84.81 71 HIS A N 1
ATOM 558 C CA . HIS A 1 71 ? 13.161 -7.250 -7.195 1.00 84.81 71 HIS A CA 1
ATOM 559 C C . HIS A 1 71 ? 14.598 -7.769 -6.984 1.00 84.81 71 HIS A C 1
ATOM 561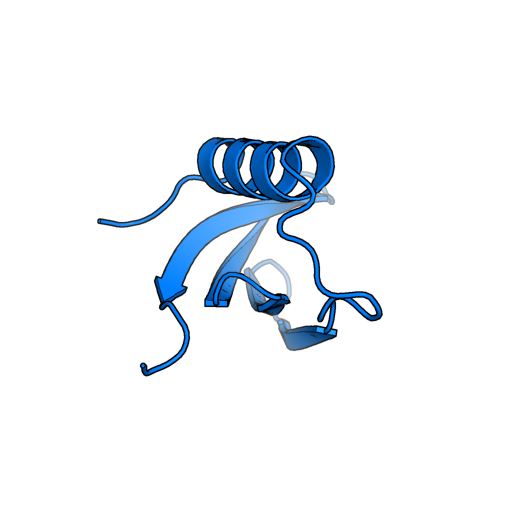 O O . HIS A 1 71 ? 15.512 -6.947 -6.882 1.00 84.81 71 HIS A O 1
ATOM 567 N N . PRO A 1 72 ? 14.803 -9.096 -6.884 1.00 74.00 72 PRO A N 1
ATOM 568 C CA . PRO A 1 72 ? 16.144 -9.669 -6.938 1.00 74.00 72 PRO A CA 1
ATOM 569 C C . PRO A 1 72 ? 16.829 -9.247 -8.244 1.00 74.00 72 PRO A C 1
ATOM 571 O O . PRO A 1 72 ? 16.150 -9.197 -9.275 1.00 74.00 72 PRO A O 1
ATOM 574 N N . GLU A 1 73 ? 18.127 -8.940 -8.185 1.00 59.44 73 GLU A N 1
ATOM 575 C CA . GLU A 1 73 ? 18.962 -8.780 -9.388 1.00 59.44 73 GLU A CA 1
ATOM 576 C C . GLU A 1 73 ? 19.210 -10.118 -10.095 1.00 59.44 73 GLU A C 1
ATOM 578 O O . GLU A 1 73 ? 19.327 -11.152 -9.390 1.00 59.44 73 GLU A O 1
#

Solvent-accessible surface area (backbone atoms only — not comparable to full-atom values): 4289 Å² total; per-residue (Å²): 130,80,46,51,69,67,55,52,52,51,50,54,49,47,39,67,74,69,62,74,52,57,101,77,58,51,76,48,75,44,80,76,47,76,57,97,49,41,34,33,35,38,38,40,40,80,76,22,39,40,41,33,37,30,38,48,55,97,90,40,79,42,74,77,45,32,50,74,44,62,67,86,134

Secondary structure (DSSP, 8-state):
-PBPHHHHHHHHHHHHHHT-S-SS--EEEEEEEE-SSEEEEEEEETTEEEEEEEEEETTEEEEEEEEEEPPP-

Mean predicted aligned error: 4.78 Å

Organism: NCBI:txid2528008

pLDDT: mean 88.25, std 10.15, range [47.31, 98.06]

InterPro domains:
  IPR032710 NTF2-like domain superfamily [SSF54427] (19-72)
  IPR039437 Aldolase FrzH/putative lumazine-binding [PF12893] (21-68)